Protein AF-A0A3S2BRS6-F1 (afdb_monomer)

Structure (mmCIF, N/CA/C/O backbone):
data_AF-A0A3S2BRS6-F1
#
_entry.id   AF-A0A3S2BRS6-F1
#
loop_
_atom_site.group_PDB
_atom_site.id
_atom_site.type_symbol
_atom_site.label_atom_id
_atom_site.label_alt_id
_atom_site.label_comp_id
_atom_site.label_asym_id
_atom_site.label_entity_id
_atom_site.label_seq_id
_atom_site.pdbx_PDB_ins_code
_atom_site.Cartn_x
_atom_site.Cartn_y
_atom_site.Cartn_z
_atom_site.occupancy
_atom_site.B_iso_or_equiv
_atom_site.auth_seq_id
_atom_site.auth_comp_id
_atom_site.auth_asym_id
_atom_site.auth_atom_id
_atom_site.pdbx_PDB_model_num
ATOM 1 N N . ASN A 1 1 ? -0.935 -0.092 -12.005 1.00 89.69 1 ASN A N 1
ATOM 2 C CA . ASN A 1 1 ? -0.008 -0.878 -12.855 1.00 89.69 1 ASN A CA 1
ATOM 3 C C . ASN A 1 1 ? 0.141 -2.256 -12.238 1.00 89.69 1 ASN A C 1
ATOM 5 O O . ASN A 1 1 ? 0.242 -2.330 -11.024 1.00 89.69 1 ASN A O 1
ATOM 9 N N . TYR A 1 2 ? 0.161 -3.313 -13.047 1.00 89.25 2 TYR A N 1
ATOM 10 C CA . TYR A 1 2 ? 0.306 -4.702 -12.596 1.00 89.25 2 TYR A CA 1
ATOM 11 C C . TYR A 1 2 ? 1.413 -5.401 -13.397 1.00 89.25 2 TYR A C 1
ATOM 13 O O . TYR A 1 2 ? 1.714 -4.952 -14.506 1.00 89.25 2 TYR A O 1
ATOM 21 N N . PRO A 1 3 ? 2.032 -6.471 -12.870 1.00 92.44 3 PRO A N 1
ATOM 22 C CA . PRO A 1 3 ? 1.829 -7.065 -11.539 1.00 92.44 3 PRO A CA 1
ATOM 23 C C . PRO A 1 3 ? 2.382 -6.209 -10.385 1.00 92.44 3 PRO A C 1
ATOM 25 O O . PRO A 1 3 ? 3.205 -5.319 -10.616 1.00 92.44 3 PRO A O 1
ATOM 28 N N . LEU A 1 4 ? 1.935 -6.486 -9.156 1.00 93.06 4 LEU A N 1
ATOM 29 C CA . LEU A 1 4 ? 2.378 -5.846 -7.908 1.00 93.06 4 LEU A CA 1
ATOM 30 C C . LEU A 1 4 ? 3.317 -6.779 -7.121 1.00 93.06 4 LEU A C 1
ATOM 32 O O . LEU A 1 4 ? 3.339 -7.980 -7.391 1.00 93.06 4 LEU A O 1
ATOM 36 N N . PRO A 1 5 ? 4.103 -6.274 -6.147 1.00 90.56 5 PRO A N 1
ATOM 37 C CA . PRO A 1 5 ? 5.051 -7.101 -5.394 1.00 90.56 5 PRO A CA 1
ATOM 38 C C . PRO A 1 5 ? 4.414 -8.321 -4.714 1.00 90.56 5 PRO A C 1
ATOM 40 O O . PRO A 1 5 ? 5.045 -9.370 -4.663 1.00 90.56 5 PRO A O 1
ATOM 43 N N . TRP A 1 6 ? 3.163 -8.194 -4.263 1.00 89.75 6 TRP A N 1
ATOM 44 C CA . TRP A 1 6 ? 2.395 -9.247 -3.586 1.00 89.75 6 TRP A CA 1
ATOM 45 C C . TRP A 1 6 ? 1.409 -10.003 -4.489 1.00 89.75 6 TRP A C 1
ATOM 47 O O . TRP A 1 6 ? 0.858 -11.007 -4.055 1.00 89.75 6 TRP A O 1
ATOM 57 N N . ALA A 1 7 ? 1.156 -9.541 -5.719 1.00 91.44 7 ALA A N 1
ATOM 58 C CA . ALA A 1 7 ? 0.130 -10.120 -6.589 1.00 91.44 7 ALA A CA 1
ATOM 59 C C . ALA A 1 7 ? 0.571 -10.118 -8.056 1.00 91.44 7 ALA A C 1
ATOM 61 O O . ALA A 1 7 ? 0.738 -9.064 -8.679 1.00 91.44 7 ALA A O 1
ATOM 62 N N . VAL A 1 8 ? 0.739 -11.318 -8.616 1.00 89.81 8 VAL A N 1
ATOM 63 C CA . VAL A 1 8 ? 1.126 -11.517 -10.024 1.00 89.81 8 VAL A CA 1
ATOM 64 C C . VAL A 1 8 ? -0.060 -11.526 -10.978 1.00 89.81 8 VAL A C 1
ATOM 66 O O . VAL A 1 8 ? 0.119 -11.246 -12.160 1.00 89.81 8 VAL A O 1
ATOM 69 N N . ALA A 1 9 ? -1.254 -11.802 -10.457 1.00 90.38 9 ALA A N 1
ATOM 70 C CA . ALA A 1 9 ? -2.506 -11.827 -11.196 1.00 90.38 9 ALA A CA 1
ATOM 71 C C . ALA A 1 9 ? -3.589 -11.046 -10.418 1.00 90.38 9 ALA A C 1
ATOM 73 O O . ALA A 1 9 ? -3.550 -11.054 -9.178 1.00 90.38 9 ALA A O 1
ATOM 74 N N . PRO A 1 10 ? -4.525 -10.350 -11.094 1.00 89.19 10 PRO A N 1
ATOM 75 C CA . PRO A 1 10 ? -5.556 -9.542 -10.434 1.00 89.19 10 PRO A CA 1
ATOM 76 C C . PRO A 1 10 ? -6.386 -10.318 -9.407 1.00 89.19 10 PRO A C 1
ATOM 78 O O . PRO A 1 10 ? -6.701 -9.782 -8.352 1.00 89.19 10 PRO A O 1
ATOM 81 N N . GLU A 1 11 ? -6.661 -11.596 -9.665 1.00 92.38 11 GLU A N 1
ATOM 82 C CA . GLU A 1 11 ? -7.479 -12.476 -8.820 1.00 92.38 11 GLU A CA 1
ATOM 83 C C . GLU A 1 11 ? -6.824 -12.753 -7.456 1.00 92.38 11 GLU A C 1
ATOM 85 O O . GLU A 1 11 ? -7.494 -13.136 -6.503 1.00 92.38 11 GLU A O 1
ATOM 90 N N . THR A 1 12 ? -5.509 -12.534 -7.359 1.00 89.62 12 THR A N 1
ATOM 91 C CA . THR A 1 12 ? -4.714 -12.656 -6.121 1.00 89.62 12 THR A CA 1
ATOM 92 C C . THR A 1 12 ? -4.430 -11.309 -5.453 1.00 89.62 12 THR A C 1
ATOM 94 O O . THR A 1 12 ? -3.645 -11.220 -4.511 1.00 89.62 12 THR A O 1
ATOM 97 N N . SER A 1 13 ? -5.033 -10.229 -5.957 1.00 92.44 13 SER A N 1
ATOM 98 C CA . SER A 1 13 ? -4.901 -8.884 -5.411 1.00 92.44 13 SER A CA 1
ATOM 99 C C . SER A 1 13 ? -6.160 -8.529 -4.624 1.00 92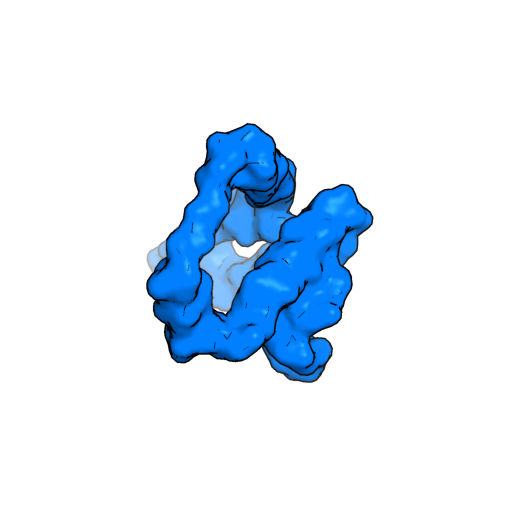.44 13 SER A C 1
ATOM 101 O O . SER A 1 13 ? -7.200 -8.236 -5.200 1.00 92.44 13 SER A O 1
ATOM 103 N N . HIS A 1 14 ? -6.063 -8.527 -3.296 1.00 93.38 14 HIS A N 1
ATOM 104 C CA . HIS A 1 14 ? -7.185 -8.217 -2.399 1.00 93.38 14 HIS A CA 1
ATOM 105 C C . HIS A 1 14 ? -7.187 -6.747 -1.963 1.00 93.38 14 HIS A C 1
ATOM 107 O O . HIS A 1 14 ? -7.407 -6.433 -0.796 1.00 93.38 14 HIS A O 1
ATOM 113 N N . LEU A 1 15 ? -6.864 -5.842 -2.889 1.00 94.06 15 LEU A N 1
ATOM 114 C CA . LEU A 1 15 ? -6.898 -4.412 -2.608 1.00 94.06 15 LEU A CA 1
ATOM 115 C C . LEU A 1 15 ? -8.341 -3.942 -2.447 1.00 94.06 15 LEU A C 1
ATOM 117 O O . LEU A 1 15 ? -9.220 -4.321 -3.216 1.00 94.06 15 LEU A O 1
ATOM 121 N N . VAL A 1 16 ? -8.545 -3.074 -1.467 1.00 95.50 16 VAL A N 1
ATOM 122 C CA . VAL A 1 16 ? -9.816 -2.414 -1.184 1.00 95.50 16 VAL A CA 1
ATOM 123 C C . VAL A 1 16 ? -9.565 -0.920 -0.993 1.00 95.50 16 VAL A C 1
ATOM 125 O O . VAL A 1 16 ? -8.424 -0.500 -0.782 1.00 95.50 16 VAL A O 1
ATOM 128 N N . ASP A 1 17 ? -10.612 -0.106 -1.092 1.00 95.38 17 ASP A N 1
ATOM 129 C CA . ASP A 1 17 ? -10.515 1.315 -0.766 1.00 95.38 17 ASP A CA 1
ATOM 130 C C . ASP A 1 17 ? -10.385 1.552 0.753 1.00 95.38 17 ASP A C 1
ATOM 132 O O . ASP A 1 17 ? -10.537 0.642 1.575 1.00 95.38 17 ASP A O 1
ATOM 136 N N . ARG A 1 18 ? -10.092 2.805 1.123 1.00 95.81 18 ARG A N 1
ATOM 137 C CA . ARG A 1 18 ? -9.874 3.233 2.512 1.00 95.81 18 ARG A CA 1
ATOM 138 C C . ARG A 1 18 ? -11.057 2.915 3.424 1.00 95.81 18 ARG A C 1
ATOM 140 O O . ARG A 1 18 ? -10.839 2.489 4.556 1.00 95.81 18 ARG A O 1
ATOM 147 N N . ASP A 1 19 ? -12.280 3.161 2.971 1.00 96.44 19 ASP A N 1
ATOM 148 C CA . ASP A 1 19 ? -13.462 3.010 3.815 1.00 96.44 19 ASP A CA 1
ATOM 149 C C . ASP A 1 19 ? -13.792 1.534 4.005 1.00 96.44 19 ASP A C 1
ATOM 151 O O . ASP A 1 19 ? -14.010 1.099 5.135 1.00 96.44 19 ASP A O 1
ATOM 155 N N . THR A 1 20 ? -13.692 0.738 2.939 1.00 97.50 20 THR A N 1
ATOM 156 C CA . THR A 1 20 ? -13.801 -0.721 3.018 1.00 97.50 20 THR A CA 1
ATOM 157 C C . THR A 1 20 ? -12.754 -1.305 3.971 1.00 97.50 20 THR A C 1
ATOM 159 O O . THR A 1 20 ? -13.093 -2.127 4.821 1.00 97.50 20 THR A O 1
ATOM 162 N N . LEU A 1 21 ? -11.495 -0.852 3.902 1.00 96.38 21 LEU A N 1
ATOM 163 C CA . LEU A 1 21 ? -10.438 -1.321 4.803 1.00 96.38 21 LEU A CA 1
ATOM 164 C C . LEU A 1 21 ? -10.749 -1.009 6.274 1.00 96.38 21 LEU A C 1
ATOM 166 O O . LEU A 1 21 ? -10.585 -1.873 7.134 1.00 96.38 21 LEU A O 1
ATOM 170 N N . LYS A 1 22 ? -11.231 0.205 6.569 1.00 96.69 22 LYS A N 1
ATOM 171 C CA . LYS A 1 22 ? -11.638 0.596 7.927 1.00 96.69 22 LYS A CA 1
ATOM 172 C C . LYS A 1 22 ? -12.796 -0.263 8.434 1.00 96.69 22 LYS A C 1
ATOM 174 O O . LYS A 1 22 ? -12.748 -0.742 9.564 1.00 96.69 22 LYS A O 1
ATOM 179 N N . THR A 1 23 ? -13.807 -0.494 7.600 1.00 97.00 23 THR A N 1
ATOM 180 C CA . THR A 1 23 ? -14.944 -1.352 7.950 1.00 97.00 23 THR A CA 1
ATOM 181 C C . THR A 1 23 ? -14.489 -2.769 8.292 1.00 97.00 23 THR A C 1
ATOM 183 O O . THR A 1 23 ? -14.908 -3.295 9.314 1.00 97.00 23 THR A O 1
ATOM 186 N N . LEU A 1 24 ? -13.556 -3.354 7.530 1.00 97.25 24 LEU A N 1
ATOM 187 C CA . LEU A 1 24 ? -13.028 -4.694 7.822 1.00 97.25 24 LEU A CA 1
ATOM 188 C C . LEU A 1 24 ? -12.388 -4.799 9.219 1.00 97.25 24 LEU A C 1
ATOM 190 O O . LEU A 1 24 ? -12.567 -5.810 9.897 1.00 97.25 24 LEU A O 1
ATOM 194 N N . PHE A 1 25 ? -11.663 -3.769 9.671 1.00 96.88 25 PHE A N 1
ATOM 195 C CA . PHE A 1 25 ? -11.110 -3.746 11.031 1.00 96.88 25 PHE A CA 1
ATOM 196 C C . PHE A 1 25 ? -12.195 -3.574 12.098 1.00 96.88 25 PHE A C 1
ATOM 198 O O . PHE A 1 25 ? -12.172 -4.282 13.107 1.00 96.88 25 PHE A O 1
ATOM 205 N N . ALA A 1 26 ? -13.154 -2.674 11.871 1.00 95.81 26 ALA A N 1
ATOM 206 C CA . ALA A 1 26 ? -14.260 -2.445 12.798 1.00 95.81 26 ALA A CA 1
ATOM 207 C C . ALA A 1 26 ? -15.136 -3.700 12.968 1.00 95.81 26 ALA A C 1
ATOM 209 O O . ALA A 1 26 ? -15.421 -4.102 14.096 1.00 95.81 26 ALA A O 1
ATOM 210 N N . ASP A 1 27 ? -15.487 -4.369 11.868 1.00 97.38 27 ASP A N 1
ATOM 211 C CA . ASP A 1 27 ? -16.280 -5.606 11.861 1.00 97.38 27 ASP A CA 1
ATOM 212 C C . ASP A 1 27 ? -15.548 -6.765 12.552 1.00 97.38 27 ASP A C 1
ATOM 214 O O . ASP A 1 27 ? -16.170 -7.631 13.168 1.00 97.38 27 ASP A O 1
ATOM 218 N N . ALA A 1 28 ? -14.213 -6.765 12.509 1.00 97.00 28 ALA A N 1
ATOM 219 C CA . ALA A 1 28 ? -13.378 -7.707 13.248 1.00 97.00 28 ALA A CA 1
ATOM 220 C C . ALA A 1 28 ? -13.265 -7.385 14.757 1.00 97.00 28 ALA A C 1
ATOM 222 O O . ALA A 1 28 ? -12.584 -8.107 15.491 1.00 97.00 28 ALA A O 1
ATOM 223 N N . GLY A 1 29 ? -13.932 -6.329 15.234 1.00 97.69 29 GLY A N 1
ATOM 224 C CA . GLY A 1 29 ? -13.966 -5.927 16.640 1.00 97.69 29 GLY A CA 1
ATOM 225 C C . GLY A 1 29 ? -12.764 -5.096 17.086 1.00 97.69 29 GLY A C 1
ATOM 226 O O . GLY A 1 29 ? -12.506 -5.005 18.285 1.00 97.69 29 GLY A O 1
ATOM 227 N N . PHE A 1 30 ? -12.012 -4.509 16.153 1.00 98.25 30 PHE A N 1
ATOM 228 C CA . PHE A 1 30 ? -10.941 -3.573 16.482 1.00 98.25 30 PHE A CA 1
ATOM 229 C C . PHE A 1 30 ? -11.458 -2.136 16.567 1.00 98.25 30 PHE A C 1
ATOM 231 O O . PHE A 1 30 ? -12.323 -1.716 15.798 1.00 98.25 30 PHE A O 1
ATOM 238 N N . HIS A 1 31 ? -10.876 -1.359 17.477 1.00 97.62 31 HIS A N 1
ATOM 239 C CA . H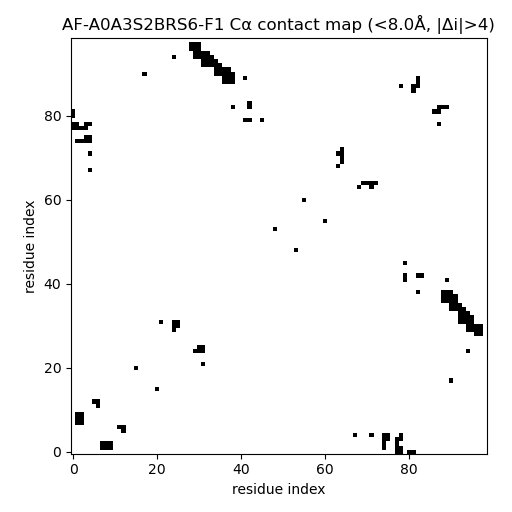IS A 1 31 ? -10.995 0.090 17.474 1.00 97.62 31 HIS A CA 1
ATOM 240 C C . HIS A 1 31 ? -9.869 0.678 16.619 1.00 97.62 31 HIS A C 1
ATOM 242 O O . HIS A 1 31 ? -8.711 0.293 16.768 1.00 97.62 31 HIS A O 1
ATOM 248 N N . ILE A 1 32 ? -10.214 1.578 15.698 1.00 97.69 32 ILE A N 1
ATOM 249 C CA . ILE A 1 32 ? -9.232 2.263 14.855 1.00 97.69 32 ILE A CA 1
ATOM 250 C C . ILE A 1 32 ? -8.771 3.513 15.590 1.00 97.69 32 ILE A C 1
ATOM 252 O O . ILE A 1 32 ? -9.546 4.459 15.726 1.00 97.69 32 ILE A O 1
ATOM 256 N N . ASP A 1 33 ? -7.514 3.510 16.020 1.00 97.88 33 ASP A N 1
ATOM 257 C CA . ASP A 1 33 ? -6.902 4.634 16.724 1.00 97.88 33 ASP A CA 1
ATOM 258 C C . ASP A 1 33 ? -6.423 5.693 15.721 1.00 97.88 33 ASP A C 1
ATOM 260 O O . ASP A 1 33 ? -6.628 6.891 15.912 1.00 97.88 33 ASP A O 1
ATOM 264 N N . GLU A 1 34 ? -5.812 5.248 14.617 1.00 97.81 34 GLU A N 1
ATOM 265 C CA . GLU A 1 34 ? -5.227 6.134 13.613 1.00 97.81 34 GLU A CA 1
ATOM 266 C C . GLU A 1 34 ? -5.210 5.493 12.218 1.00 97.81 34 GLU A C 1
ATOM 268 O O . GLU A 1 34 ? -5.050 4.280 12.059 1.00 97.81 34 GLU A O 1
ATOM 273 N N . VAL A 1 35 ? -5.351 6.331 11.188 1.00 97.56 35 VAL A N 1
ATOM 274 C CA . VAL A 1 35 ? -5.122 5.960 9.787 1.00 97.56 35 VAL A CA 1
ATOM 275 C C . VAL A 1 35 ? -4.135 6.952 9.194 1.00 97.56 35 VAL A C 1
ATOM 277 O O . VAL A 1 35 ? -4.450 8.134 9.062 1.00 97.56 35 VAL A O 1
ATOM 280 N N . ILE A 1 36 ? -2.965 6.458 8.808 1.00 98.00 36 ILE A N 1
ATOM 281 C CA . ILE A 1 36 ? -1.876 7.256 8.249 1.00 98.00 36 ILE A CA 1
ATOM 282 C C . ILE A 1 36 ? -1.787 6.954 6.755 1.00 98.00 36 ILE A C 1
ATOM 284 O O . ILE A 1 36 ? -1.685 5.794 6.355 1.00 98.00 36 ILE A O 1
ATOM 288 N N . ASP A 1 37 ? -1.847 7.997 5.928 1.00 97.56 37 ASP A N 1
ATOM 289 C CA . ASP A 1 37 ? -1.573 7.891 4.496 1.00 97.56 37 ASP A CA 1
ATOM 290 C C . ASP A 1 37 ? -0.079 8.098 4.257 1.00 97.56 37 ASP A C 1
ATOM 292 O O . ASP A 1 37 ? 0.406 9.221 4.313 1.00 97.56 37 ASP A O 1
ATOM 296 N N . GLU A 1 38 ? 0.632 7.002 4.012 1.00 97.62 38 GLU A N 1
ATOM 297 C CA . GLU A 1 38 ? 2.088 6.970 3.808 1.00 97.62 38 GLU A CA 1
ATOM 298 C C . GLU A 1 38 ? 2.461 6.949 2.308 1.00 97.62 38 GLU A C 1
ATOM 300 O O . GLU A 1 38 ? 3.595 6.657 1.909 1.00 97.62 38 GLU A O 1
ATOM 305 N N . THR A 1 39 ? 1.487 7.214 1.427 1.00 97.88 39 THR A N 1
ATOM 306 C CA . THR A 1 39 ? 1.670 7.162 -0.031 1.00 97.88 39 THR A CA 1
ATOM 307 C C . THR A 1 39 ? 2.786 8.099 -0.493 1.00 97.88 39 THR A C 1
ATOM 309 O O . THR A 1 39 ? 3.603 7.718 -1.338 1.00 97.88 39 THR A O 1
ATOM 312 N N . GLY A 1 40 ? 2.835 9.315 0.060 1.00 97.31 40 GLY A N 1
ATOM 313 C CA . GLY A 1 40 ? 3.822 10.331 -0.304 1.00 97.31 40 GLY A CA 1
ATOM 314 C C . GLY A 1 40 ? 5.241 9.908 0.062 1.00 97.31 40 GLY A C 1
ATOM 315 O O . GLY A 1 40 ? 6.142 9.967 -0.772 1.00 97.31 40 GLY A O 1
ATOM 316 N N . GLU A 1 41 ? 5.416 9.386 1.268 1.00 97.38 41 GLU A N 1
ATOM 317 C CA . GLU A 1 41 ? 6.671 8.920 1.846 1.00 97.38 41 GLU A CA 1
ATOM 318 C C . GLU A 1 41 ? 7.254 7.763 1.028 1.00 97.38 41 GLU A C 1
ATOM 320 O O . GLU A 1 41 ? 8.454 7.724 0.740 1.00 97.38 41 GLU A O 1
ATOM 325 N N . HIS A 1 42 ? 6.405 6.837 0.573 1.00 95.62 42 HIS A N 1
ATOM 326 C CA . HIS A 1 42 ? 6.826 5.756 -0.318 1.00 95.62 42 HIS A CA 1
ATOM 327 C C . HIS A 1 42 ? 7.321 6.265 -1.677 1.00 95.62 42 HIS A C 1
ATOM 329 O O . HIS A 1 42 ? 8.321 5.751 -2.200 1.00 95.62 42 HIS A O 1
ATOM 335 N N . VAL A 1 43 ? 6.631 7.250 -2.261 1.00 97.38 43 VAL A N 1
ATOM 336 C CA . VAL A 1 43 ? 7.036 7.870 -3.531 1.00 97.38 43 VAL A CA 1
ATOM 337 C C . VAL A 1 43 ? 8.341 8.643 -3.349 1.00 97.38 43 VAL A C 1
ATOM 339 O O . VAL A 1 43 ? 9.273 8.452 -4.134 1.00 97.38 43 VAL A O 1
ATOM 342 N N . GLU A 1 44 ? 8.456 9.440 -2.289 1.00 97.06 44 GLU A N 1
ATOM 343 C CA . GLU A 1 44 ? 9.653 10.220 -1.986 1.00 97.06 44 GLU A CA 1
ATOM 344 C C . GLU A 1 44 ? 10.869 9.313 -1.771 1.00 97.06 44 GLU A C 1
ATOM 346 O O . GLU A 1 44 ? 11.905 9.498 -2.413 1.00 97.06 44 GLU A O 1
ATOM 351 N N . LEU A 1 45 ? 10.739 8.264 -0.955 1.00 94.69 45 LEU A N 1
ATOM 352 C CA . LEU A 1 45 ? 11.817 7.305 -0.720 1.00 94.69 45 LEU A CA 1
ATOM 353 C C . LEU A 1 45 ? 12.266 6.620 -2.019 1.00 94.69 45 LEU A C 1
ATOM 355 O O . LEU A 1 45 ? 13.452 6.327 -2.207 1.00 94.69 45 LEU A O 1
ATOM 359 N N . ALA A 1 46 ? 11.334 6.335 -2.931 1.00 92.88 46 ALA A N 1
ATOM 360 C CA . ALA A 1 46 ? 11.674 5.779 -4.234 1.00 92.88 46 ALA A CA 1
ATOM 361 C C . ALA A 1 46 ? 12.447 6.783 -5.103 1.00 92.88 46 ALA A C 1
ATOM 363 O O . ALA A 1 46 ? 13.424 6.389 -5.745 1.00 92.88 46 ALA A O 1
ATOM 364 N N . MET A 1 47 ? 12.066 8.063 -5.080 1.00 92.94 47 MET A N 1
ATOM 365 C CA . MET A 1 47 ? 12.778 9.138 -5.778 1.00 92.94 47 MET A CA 1
ATOM 366 C C . MET A 1 47 ? 14.186 9.349 -5.215 1.00 92.94 47 MET A C 1
ATOM 368 O O . MET A 1 47 ? 15.144 9.363 -5.985 1.00 92.94 47 MET A O 1
ATOM 372 N N . GLN A 1 48 ? 14.334 9.425 -3.889 1.00 94.00 48 GLN A N 1
ATOM 373 C CA . GLN A 1 48 ? 15.632 9.552 -3.216 1.00 94.00 48 GLN A CA 1
ATOM 374 C C . GLN A 1 48 ? 16.563 8.377 -3.553 1.00 94.00 48 GLN A C 1
ATOM 376 O O . GLN A 1 48 ? 17.746 8.556 -3.836 1.00 94.00 48 GLN A O 1
ATOM 381 N N . ARG A 1 49 ? 16.033 7.147 -3.584 1.00 88.75 49 ARG A N 1
ATOM 382 C CA . ARG A 1 49 ? 16.813 5.970 -3.996 1.00 88.75 49 ARG A CA 1
ATOM 383 C C . ARG A 1 49 ? 17.241 6.053 -5.458 1.00 88.75 49 ARG A C 1
ATOM 385 O O . ARG A 1 49 ? 18.389 5.736 -5.755 1.00 88.75 49 ARG A O 1
ATOM 392 N N . ALA A 1 50 ? 16.358 6.494 -6.351 1.00 87.38 50 ALA A N 1
ATOM 393 C CA . ALA A 1 50 ? 16.681 6.657 -7.766 1.00 87.38 50 ALA A CA 1
ATOM 394 C C . ALA A 1 50 ? 17.749 7.739 -8.009 1.00 87.38 50 ALA A C 1
ATOM 396 O O . ALA A 1 50 ? 18.593 7.564 -8.886 1.00 87.38 50 ALA A O 1
ATOM 397 N N . SER A 1 51 ? 17.752 8.818 -7.220 1.00 89.81 51 SER A N 1
ATOM 398 C CA . SER A 1 51 ? 18.736 9.905 -7.320 1.00 89.81 51 SER A CA 1
ATOM 399 C C . SER A 1 51 ? 20.043 9.645 -6.562 1.00 89.81 51 SER A C 1
ATOM 401 O O . SER A 1 51 ? 21.037 10.313 -6.833 1.00 89.81 51 SER A O 1
ATOM 403 N N . SER A 1 52 ? 20.085 8.657 -5.660 1.00 90.06 52 SER A N 1
ATOM 404 C CA . SER A 1 52 ? 21.269 8.351 -4.838 1.00 90.06 52 SER A CA 1
ATOM 405 C C . SER A 1 52 ? 22.498 7.859 -5.616 1.00 90.06 52 SER A C 1
ATOM 407 O O . SER A 1 52 ? 23.590 7.797 -5.057 1.00 90.06 52 SER A O 1
ATOM 409 N N . GLY A 1 53 ? 22.333 7.436 -6.874 1.00 83.06 53 GLY A N 1
ATOM 410 C CA . GLY A 1 53 ? 23.401 6.808 -7.662 1.00 83.06 53 GLY A CA 1
ATOM 411 C C . GLY A 1 53 ? 23.814 5.412 -7.172 1.00 83.06 53 GLY A C 1
ATOM 412 O O . GLY A 1 53 ? 24.691 4.790 -7.770 1.00 83.06 53 GLY A O 1
ATOM 413 N N . ILE A 1 54 ? 23.179 4.886 -6.116 1.00 83.19 54 ILE A N 1
ATOM 414 C CA . ILE A 1 54 ? 23.446 3.547 -5.586 1.00 83.19 54 ILE A CA 1
ATOM 415 C C . ILE A 1 54 ? 22.798 2.515 -6.508 1.00 83.19 54 ILE A C 1
ATOM 417 O O . ILE A 1 54 ? 21.576 2.359 -6.552 1.00 83.19 54 ILE A O 1
ATOM 421 N N . ILE A 1 55 ? 23.633 1.770 -7.229 1.00 80.38 55 ILE A N 1
ATOM 422 C CA . ILE A 1 55 ? 23.196 0.673 -8.092 1.00 80.38 55 ILE A CA 1
ATOM 423 C C . ILE A 1 55 ? 23.390 -0.646 -7.331 1.00 80.38 55 ILE A C 1
ATOM 425 O O . ILE A 1 55 ? 24.517 -0.943 -6.929 1.00 80.38 55 ILE A O 1
ATOM 429 N N . PRO A 1 56 ? 22.336 -1.466 -7.145 1.00 79.12 56 PRO A N 1
ATOM 430 C CA . PRO A 1 56 ? 22.483 -2.774 -6.521 1.00 79.12 56 PRO A CA 1
ATOM 431 C C . PRO A 1 56 ? 23.470 -3.651 -7.295 1.00 79.12 56 PRO A C 1
ATOM 433 O O . PRO A 1 56 ? 23.391 -3.771 -8.527 1.00 79.12 56 PRO A O 1
ATOM 436 N N . SER A 1 57 ? 24.371 -4.313 -6.570 1.00 86.44 57 SER A N 1
ATOM 437 C CA . SER A 1 57 ? 25.310 -5.257 -7.169 1.00 86.44 57 SER A CA 1
ATOM 438 C C . SER A 1 57 ? 24.557 -6.398 -7.877 1.00 86.44 57 SER A C 1
ATOM 440 O O . SER A 1 57 ? 23.394 -6.676 -7.559 1.00 86.44 57 SER A O 1
ATOM 442 N N . PRO A 1 58 ? 25.183 -7.090 -8.845 1.00 83.94 58 PRO A N 1
ATOM 443 C CA . PRO A 1 58 ? 24.572 -8.256 -9.483 1.00 83.94 58 PRO A CA 1
ATOM 444 C C . PRO A 1 58 ? 24.095 -9.312 -8.472 1.00 83.94 58 PRO A C 1
ATOM 446 O O . PRO A 1 58 ? 22.990 -9.827 -8.604 1.00 83.94 58 PRO A O 1
ATOM 449 N N . VAL A 1 5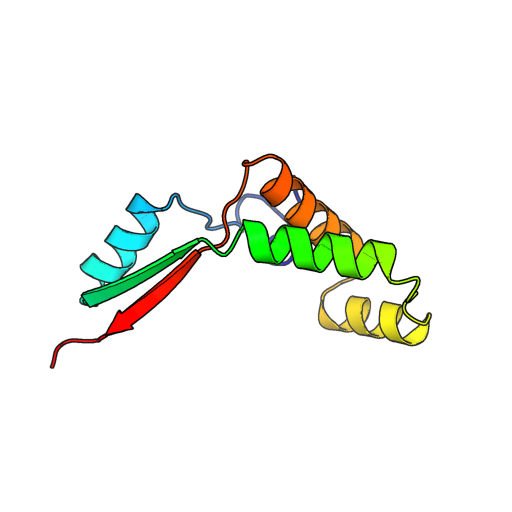9 ? 24.871 -9.547 -7.407 1.00 86.69 59 VAL A N 1
ATOM 450 C CA . VAL A 1 59 ? 24.516 -10.479 -6.323 1.00 86.69 59 VAL A CA 1
ATOM 451 C C . VAL A 1 59 ? 23.272 -10.008 -5.568 1.00 86.69 59 VAL A C 1
ATOM 453 O O . VAL A 1 59 ? 22.361 -10.792 -5.330 1.00 86.69 59 VAL A O 1
ATOM 456 N N . GLN A 1 60 ? 23.183 -8.717 -5.234 1.00 81.25 60 GLN A N 1
ATOM 457 C CA . GLN A 1 60 ? 22.007 -8.167 -4.550 1.00 81.25 60 GLN A CA 1
ATOM 458 C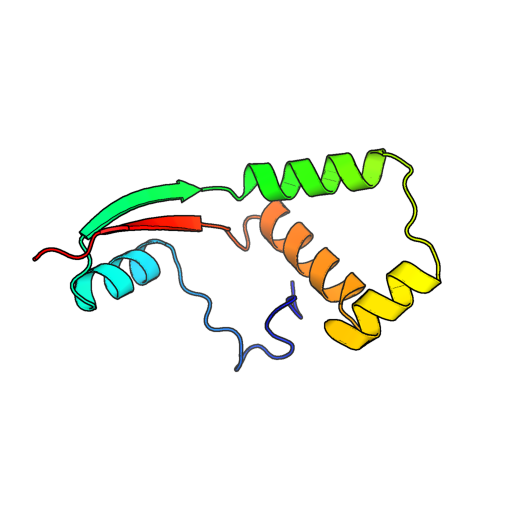 C . GLN A 1 60 ? 20.738 -8.273 -5.404 1.00 81.25 60 GLN A C 1
ATOM 460 O O . GLN A 1 60 ? 19.657 -8.522 -4.874 1.00 81.25 60 GLN A O 1
ATOM 465 N N . ARG A 1 61 ? 20.853 -8.104 -6.728 1.00 76.69 61 ARG A N 1
ATOM 466 C CA . ARG A 1 61 ? 19.728 -8.315 -7.653 1.00 76.69 61 ARG A CA 1
ATOM 467 C C . ARG A 1 61 ? 19.285 -9.775 -7.669 1.00 76.69 61 ARG A C 1
ATOM 469 O O . ARG A 1 61 ? 18.103 -10.035 -7.474 1.00 76.69 6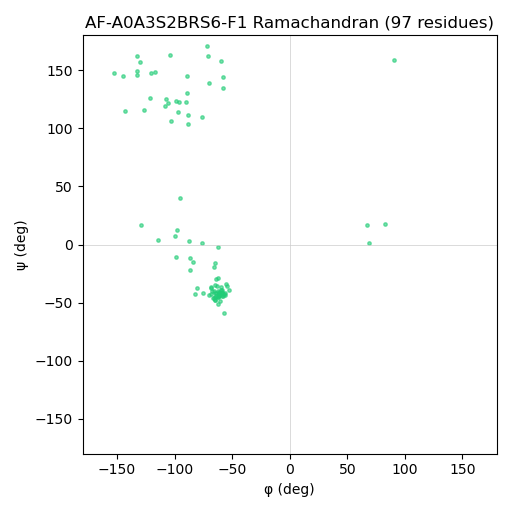1 ARG A O 1
ATOM 476 N N . GLN A 1 62 ? 20.236 -10.698 -7.784 1.00 81.06 62 GLN A N 1
ATOM 477 C CA . GLN A 1 62 ? 19.958 -12.131 -7.800 1.00 81.06 62 GLN A CA 1
ATOM 478 C C . GLN A 1 62 ? 19.303 -12.620 -6.500 1.00 81.06 62 GLN A C 1
ATOM 480 O O . GLN A 1 62 ? 18.345 -13.383 -6.548 1.00 81.06 62 GLN A O 1
ATOM 485 N N . VAL A 1 63 ? 19.759 -12.153 -5.332 1.00 83.25 63 VAL A N 1
ATOM 486 C CA . VAL A 1 63 ? 19.143 -12.513 -4.040 1.00 83.25 63 VAL A CA 1
ATOM 487 C C . VAL A 1 63 ? 17.686 -12.054 -3.975 1.00 83.25 63 VAL A C 1
ATOM 489 O O . VAL A 1 63 ? 16.821 -12.821 -3.558 1.00 83.25 63 VAL A O 1
ATOM 492 N N . ASN A 1 64 ? 17.390 -10.835 -4.433 1.00 78.00 64 ASN A N 1
ATOM 493 C CA . ASN A 1 64 ? 16.011 -10.349 -4.478 1.00 78.00 64 ASN A CA 1
ATOM 494 C C . ASN A 1 64 ? 15.139 -11.197 -5.412 1.00 78.00 64 ASN A C 1
ATOM 496 O O . ASN A 1 64 ? 13.997 -11.481 -5.073 1.00 78.00 64 ASN A O 1
ATOM 500 N N . GLU A 1 65 ? 15.661 -11.618 -6.562 1.00 80.44 65 GLU A N 1
ATOM 501 C CA . GLU A 1 65 ? 14.932 -12.475 -7.504 1.00 80.44 65 GLU A CA 1
ATOM 502 C C . GLU A 1 65 ? 14.698 -13.889 -6.954 1.00 80.44 65 GLU A C 1
ATOM 504 O O . GLU A 1 65 ? 13.627 -14.453 -7.165 1.00 80.44 65 GLU A O 1
ATOM 509 N N . ILE A 1 66 ? 15.652 -14.449 -6.204 1.00 83.06 66 ILE A N 1
ATOM 510 C CA . ILE A 1 66 ? 15.496 -15.755 -5.543 1.00 83.06 66 ILE A CA 1
ATOM 511 C C . ILE A 1 66 ? 14.415 -15.691 -4.458 1.00 83.06 66 ILE A C 1
ATOM 513 O O . ILE A 1 66 ? 13.571 -16.579 -4.381 1.00 83.06 66 ILE A O 1
ATOM 517 N N . VAL A 1 67 ? 14.435 -14.653 -3.618 1.00 80.88 67 VAL A N 1
ATOM 518 C CA . VAL A 1 67 ? 13.533 -14.551 -2.457 1.00 80.88 67 VAL A CA 1
ATOM 519 C C . VAL A 1 67 ? 12.141 -14.051 -2.853 1.00 80.88 67 VAL A C 1
ATOM 521 O O . VAL A 1 67 ? 11.145 -14.503 -2.297 1.00 80.88 67 VAL A O 1
ATOM 524 N N . LEU A 1 68 ? 12.056 -13.116 -3.803 1.00 81.50 68 LEU A N 1
ATOM 525 C CA . LEU A 1 68 ? 10.822 -12.387 -4.137 1.00 81.50 68 LEU A CA 1
ATOM 526 C C . LEU A 1 68 ? 10.306 -12.689 -5.556 1.00 81.50 68 LEU A C 1
ATOM 528 O O . LEU A 1 68 ? 9.296 -12.128 -5.992 1.00 81.50 68 LEU A O 1
ATOM 532 N N . GLY A 1 69 ? 10.970 -13.601 -6.269 1.00 83.62 69 GLY A N 1
ATOM 533 C CA . GLY A 1 69 ? 10.618 -14.055 -7.610 1.00 83.62 69 GLY A CA 1
ATOM 534 C C . GLY A 1 69 ? 11.277 -13.249 -8.733 1.00 83.62 69 GLY A C 1
ATOM 535 O O . GLY A 1 69 ? 11.642 -12.081 -8.576 1.00 83.62 69 GLY A O 1
ATOM 536 N N . THR A 1 70 ? 11.354 -13.871 -9.912 1.00 77.50 70 THR A N 1
ATOM 537 C CA . THR A 1 70 ? 12.103 -13.421 -11.103 1.00 77.50 70 THR A CA 1
ATOM 538 C C . THR A 1 70 ? 11.668 -12.084 -11.714 1.00 77.50 70 THR A C 1
ATOM 540 O O . THR A 1 70 ? 12.317 -11.594 -12.621 1.00 77.50 70 THR A O 1
ATOM 543 N N . GLU A 1 71 ? 10.635 -11.427 -11.185 1.00 84.56 71 GLU A N 1
ATOM 544 C CA . GLU A 1 71 ? 10.122 -10.143 -11.692 1.00 84.56 71 GLU A CA 1
ATOM 545 C C . GLU A 1 71 ? 9.971 -9.087 -10.591 1.00 84.56 71 GLU A C 1
ATOM 547 O O . GLU A 1 71 ? 9.259 -8.088 -10.747 1.00 84.56 71 GLU A O 1
ATOM 552 N N . PHE A 1 72 ? 10.618 -9.294 -9.440 1.00 86.31 72 PHE A N 1
ATOM 553 C CA . PHE A 1 72 ? 10.459 -8.414 -8.285 1.00 86.31 72 PHE A CA 1
ATOM 554 C C . PHE A 1 72 ? 10.782 -6.947 -8.607 1.00 86.31 72 PHE A C 1
ATOM 556 O O . PHE A 1 72 ? 10.042 -6.042 -8.214 1.00 86.31 72 PHE A O 1
ATOM 563 N N . VAL A 1 73 ? 11.847 -6.694 -9.376 1.00 86.25 73 VAL A N 1
ATOM 564 C CA . VAL A 1 73 ? 12.246 -5.331 -9.759 1.00 86.25 73 VAL A CA 1
ATOM 565 C C . VAL A 1 73 ? 11.148 -4.641 -10.572 1.00 86.25 73 VAL A C 1
ATOM 567 O O . VAL A 1 73 ? 10.814 -3.486 -10.296 1.00 86.25 73 VAL A O 1
ATOM 570 N N . GLN A 1 74 ? 10.551 -5.336 -11.543 1.00 90.62 74 GLN A N 1
ATOM 571 C CA . GLN A 1 74 ? 9.477 -4.777 -12.362 1.00 90.62 74 GLN A CA 1
ATOM 572 C C . GLN A 1 74 ? 8.202 -4.551 -11.540 1.00 90.62 74 GLN A C 1
ATOM 574 O O . GLN A 1 74 ? 7.596 -3.481 -11.619 1.00 90.62 74 GLN A O 1
ATOM 579 N N . ARG A 1 75 ? 7.831 -5.506 -10.681 1.00 92.81 75 ARG A N 1
ATOM 580 C CA . ARG A 1 75 ? 6.685 -5.378 -9.765 1.00 92.81 75 ARG A CA 1
ATOM 581 C C . ARG A 1 75 ? 6.833 -4.187 -8.825 1.00 92.81 75 ARG A C 1
ATOM 583 O O . ARG A 1 75 ? 5.885 -3.434 -8.614 1.00 92.81 75 ARG A O 1
ATOM 590 N N . ARG A 1 76 ? 8.039 -3.960 -8.305 1.00 91.50 76 ARG A N 1
ATOM 591 C CA . ARG A 1 76 ? 8.337 -2.799 -7.463 1.00 91.50 76 ARG A CA 1
ATOM 592 C C . ARG A 1 76 ? 8.221 -1.481 -8.233 1.00 91.50 76 ARG A C 1
ATOM 594 O O . ARG A 1 76 ? 7.679 -0.522 -7.691 1.00 91.50 76 ARG A O 1
ATOM 601 N N . LYS A 1 77 ? 8.665 -1.422 -9.494 1.00 93.06 77 LYS A N 1
ATOM 602 C CA . LYS A 1 77 ? 8.446 -0.243 -10.357 1.00 93.06 77 LYS A CA 1
ATOM 603 C C . LYS A 1 77 ? 6.956 0.015 -10.586 1.00 93.06 77 LYS A C 1
ATOM 605 O O . LYS A 1 77 ? 6.513 1.156 -10.488 1.00 93.06 77 LYS A O 1
ATOM 610 N N . ASN A 1 78 ? 6.179 -1.038 -10.840 1.00 96.00 78 ASN A N 1
ATOM 611 C CA . ASN A 1 78 ? 4.732 -0.941 -11.020 1.00 96.00 78 ASN A CA 1
ATOM 612 C C . ASN A 1 78 ? 4.027 -0.412 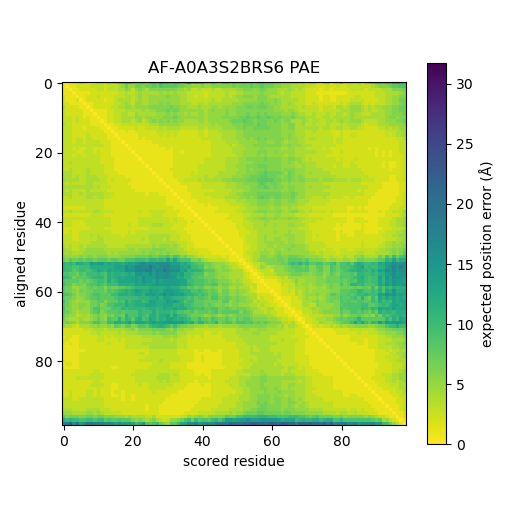-9.764 1.00 96.00 78 ASN A C 1
ATOM 614 O O . ASN A 1 78 ? 3.132 0.425 -9.887 1.00 96.00 78 ASN A O 1
ATOM 618 N N . TYR A 1 79 ? 4.439 -0.868 -8.579 1.00 95.81 79 TYR A N 1
ATOM 619 C CA . TYR A 1 79 ? 3.940 -0.374 -7.295 1.00 95.81 79 TYR A CA 1
ATOM 620 C C . TYR A 1 79 ? 4.148 1.137 -7.158 1.00 95.81 79 TYR A C 1
ATOM 622 O O . TYR A 1 79 ? 3.166 1.872 -7.086 1.00 95.81 79 TYR A O 1
ATOM 630 N N . ILE A 1 80 ? 5.399 1.605 -7.249 1.00 97.06 80 ILE A N 1
ATOM 631 C CA . ILE A 1 80 ? 5.723 3.035 -7.112 1.00 97.06 80 ILE A CA 1
ATOM 632 C C . ILE A 1 80 ? 4.983 3.874 -8.153 1.00 97.06 80 ILE A C 1
ATOM 634 O O . ILE A 1 80 ? 4.377 4.879 -7.805 1.00 97.06 80 ILE A O 1
ATOM 638 N N . ARG A 1 81 ? 4.943 3.430 -9.415 1.00 97.31 81 ARG A N 1
ATOM 639 C CA . ARG A 1 81 ? 4.201 4.135 -10.467 1.00 97.31 81 ARG A CA 1
ATOM 640 C C . ARG A 1 81 ? 2.710 4.257 -10.139 1.00 97.31 81 ARG A C 1
ATOM 642 O O . ARG A 1 81 ? 2.110 5.285 -10.413 1.00 97.31 81 ARG A O 1
ATOM 649 N N . SER A 1 82 ? 2.109 3.213 -9.568 1.00 97.25 82 SER A N 1
ATOM 650 C CA . SER A 1 82 ? 0.686 3.231 -9.206 1.00 97.25 82 SER A CA 1
ATOM 651 C C . SER A 1 82 ? 0.394 4.195 -8.059 1.00 97.25 82 SER A C 1
ATOM 653 O O . SER A 1 82 ? -0.626 4.874 -8.123 1.00 97.25 82 SER A O 1
ATOM 655 N N . LEU A 1 83 ? 1.295 4.290 -7.072 1.00 97.62 83 LEU A N 1
ATOM 656 C CA . LEU A 1 83 ? 1.221 5.299 -6.011 1.00 97.62 83 LEU A CA 1
ATOM 657 C C . LEU A 1 83 ? 1.331 6.717 -6.590 1.00 97.62 83 LEU A C 1
ATOM 659 O O . LEU A 1 83 ? 0.463 7.549 -6.358 1.00 97.62 83 LEU A O 1
ATOM 663 N N . SER A 1 84 ? 2.355 6.979 -7.412 1.00 97.12 84 SER A N 1
ATOM 664 C CA . SER A 1 84 ? 2.590 8.307 -7.999 1.00 97.12 84 SER A CA 1
ATOM 665 C C . SER A 1 84 ? 1.458 8.785 -8.915 1.00 97.12 84 SER A C 1
ATOM 667 O O . SER A 1 84 ? 1.241 9.983 -9.047 1.00 97.12 84 SER A O 1
ATOM 669 N N . GLU A 1 85 ? 0.739 7.865 -9.560 1.00 97.31 85 GLU A N 1
ATOM 670 C CA . GLU A 1 85 ? -0.411 8.174 -10.421 1.00 97.31 85 GLU A CA 1
ATOM 671 C C . GLU A 1 85 ? -1.743 8.245 -9.648 1.00 97.31 85 GLU A C 1
ATOM 673 O O . GLU A 1 85 ? -2.793 8.380 -10.274 1.00 97.31 85 GLU A O 1
ATOM 678 N N . GLY A 1 86 ? -1.737 8.091 -8.318 1.00 95.88 86 GLY A N 1
ATOM 679 C CA . GLY A 1 86 ? -2.951 8.095 -7.493 1.00 95.88 86 GLY A CA 1
ATOM 680 C C . GLY A 1 86 ? -3.877 6.895 -7.728 1.00 95.88 86 GLY A C 1
ATOM 681 O O . GLY A 1 86 ? -5.046 6.927 -7.356 1.00 95.88 86 GLY A O 1
ATOM 682 N N . ARG A 1 87 ? -3.375 5.827 -8.364 1.00 95.56 87 ARG A N 1
ATOM 683 C CA . ARG A 1 87 ? -4.128 4.584 -8.621 1.00 95.56 87 ARG A CA 1
ATOM 684 C C . ARG A 1 87 ? -4.059 3.594 -7.460 1.00 95.56 87 ARG A C 1
ATOM 686 O O . ARG A 1 87 ? -4.747 2.579 -7.485 1.00 95.56 87 ARG A O 1
ATOM 693 N N . LEU A 1 88 ? -3.174 3.849 -6.505 1.00 96.69 88 LEU A N 1
ATOM 694 C CA . LEU A 1 88 ? -2.948 3.055 -5.309 1.00 96.69 8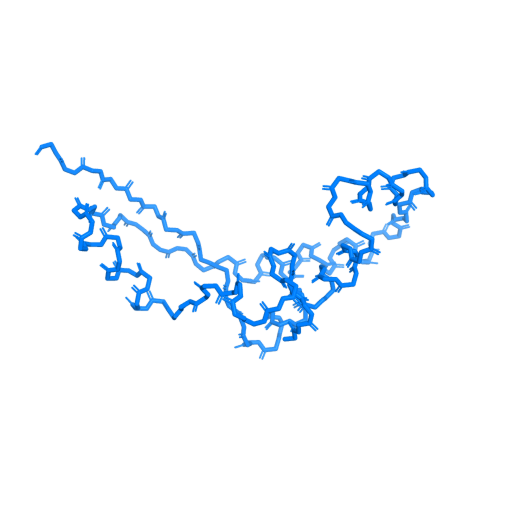8 LEU A CA 1
ATOM 695 C C . LEU A 1 88 ? -2.601 4.011 -4.166 1.00 96.69 88 LEU A C 1
ATOM 697 O O . LEU A 1 88 ? -1.910 4.999 -4.401 1.00 96.69 88 LEU A O 1
ATOM 701 N N . ALA A 1 89 ? -3.037 3.684 -2.955 1.00 97.06 89 ALA A N 1
ATOM 702 C CA . ALA A 1 89 ? -2.587 4.328 -1.727 1.00 97.06 89 ALA A CA 1
ATOM 703 C C . ALA A 1 89 ? -1.962 3.273 -0.804 1.00 97.06 89 ALA A C 1
ATOM 705 O O . ALA A 1 89 ? -2.388 2.115 -0.825 1.00 97.06 89 ALA A O 1
ATOM 706 N N . SER A 1 90 ? -0.965 3.670 -0.014 1.00 96.81 90 SER A N 1
ATOM 707 C CA . SER A 1 90 ? -0.443 2.865 1.096 1.00 96.81 90 SER A CA 1
ATOM 708 C C . SER A 1 90 ? -0.941 3.481 2.391 1.00 96.81 90 SER A C 1
ATOM 710 O O . SER A 1 90 ? -0.735 4.671 2.625 1.00 96.81 90 SER A O 1
ATOM 712 N N . LEU A 1 91 ? -1.656 2.690 3.188 1.00 97.12 91 LEU A N 1
ATOM 713 C CA . LEU A 1 91 ? -2.243 3.136 4.444 1.00 97.12 91 LEU A CA 1
ATOM 714 C C . LEU A 1 91 ? -1.702 2.274 5.579 1.00 97.12 91 LEU A C 1
ATOM 716 O O . LEU A 1 91 ? -1.869 1.052 5.552 1.00 97.12 91 LEU A O 1
ATOM 720 N N . ALA A 1 92 ? -1.153 2.914 6.605 1.00 96.69 92 ALA A N 1
ATOM 721 C CA . ALA A 1 92 ? -0.929 2.271 7.889 1.00 96.69 92 ALA A CA 1
ATOM 722 C C . ALA A 1 92 ? -2.170 2.489 8.763 1.00 96.69 92 ALA A C 1
ATOM 724 O O . ALA A 1 92 ? -2.583 3.626 8.997 1.00 96.69 92 ALA A O 1
ATOM 725 N N . ILE A 1 93 ? -2.784 1.399 9.231 1.00 96.75 93 ILE A N 1
ATOM 726 C CA . ILE A 1 93 ? -3.899 1.458 10.182 1.00 96.75 93 ILE A CA 1
ATOM 727 C C . ILE A 1 93 ? -3.401 0.980 11.538 1.00 96.75 93 ILE A C 1
ATOM 729 O O . ILE A 1 93 ? -2.968 -0.165 11.682 1.00 96.75 93 ILE A O 1
ATOM 733 N N . ILE A 1 94 ? -3.473 1.868 12.524 1.00 97.69 94 ILE A N 1
ATOM 734 C CA . ILE A 1 94 ? -3.141 1.573 13.912 1.00 97.69 94 ILE A CA 1
ATOM 735 C C . ILE A 1 94 ? -4.442 1.251 14.634 1.00 97.69 94 ILE A C 1
ATOM 737 O O . ILE A 1 94 ? -5.393 2.038 14.608 1.00 97.69 94 ILE A O 1
ATOM 741 N N . VAL A 1 95 ? -4.495 0.060 15.226 1.00 97.94 95 VAL A N 1
ATOM 742 C CA . VAL A 1 95 ? -5.695 -0.453 15.879 1.00 97.94 95 VAL A CA 1
ATOM 743 C C . VAL A 1 95 ? -5.395 -1.016 17.256 1.00 97.94 95 VAL A C 1
ATOM 745 O O . VAL A 1 95 ? -4.349 -1.630 17.488 1.00 97.94 95 VAL A O 1
ATOM 748 N N . SER A 1 96 ? -6.384 -0.909 18.131 1.00 97.88 96 SER A N 1
ATOM 749 C CA . SER A 1 96 ? -6.410 -1.535 19.441 1.00 97.88 96 SER A CA 1
ATOM 750 C C . SER A 1 96 ? -7.561 -2.537 19.512 1.00 97.88 96 SER A C 1
ATOM 752 O O . SER A 1 96 ? -8.595 -2.392 18.856 1.00 97.88 96 SER A O 1
ATOM 754 N N . LYS A 1 97 ? -7.376 -3.612 20.285 1.00 95.19 97 LYS A N 1
ATOM 755 C CA . LYS A 1 97 ? -8.451 -4.564 20.575 1.00 95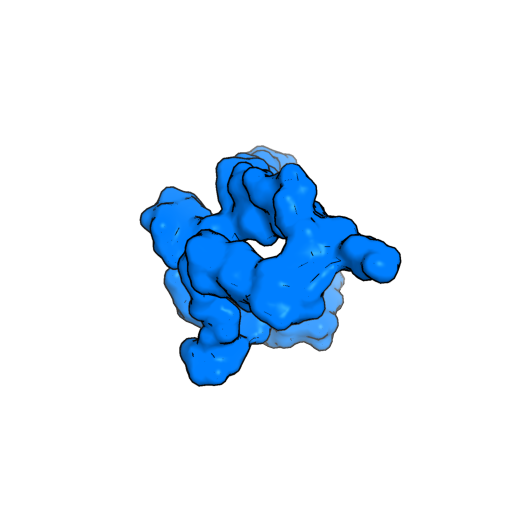.19 97 LYS A CA 1
ATOM 756 C C . LYS A 1 97 ? -9.053 -4.207 21.935 1.00 95.19 97 LYS A C 1
ATOM 758 O O . LYS A 1 97 ? -8.333 -4.321 22.930 1.00 95.19 97 LYS A O 1
ATOM 763 N N . PRO A 1 98 ? -10.324 -3.776 21.996 1.00 87.69 98 PRO A N 1
ATOM 764 C CA . PRO A 1 98 ? -11.011 -3.574 23.264 1.00 87.69 98 PRO A CA 1
ATOM 765 C C . PRO A 1 98 ? -11.027 -4.876 24.078 1.00 87.69 98 PRO A C 1
ATOM 767 O O . PRO A 1 98 ? -11.089 -5.966 23.501 1.00 87.69 98 PRO A O 1
ATOM 770 N N . ALA A 1 99 ? -10.916 -4.745 25.402 1.00 81.25 99 ALA A N 1
ATOM 771 C CA . ALA A 1 99 ? -10.951 -5.866 26.342 1.00 81.25 99 ALA A CA 1
ATOM 772 C C . ALA A 1 99 ? -12.327 -6.545 26.397 1.00 81.25 99 ALA A C 1
ATOM 774 O O . ALA A 1 99 ? -13.343 -5.827 26.253 1.00 81.25 99 ALA A O 1
#

pLDDT: mean 92.06, std 6.08, range [76.69, 98.25]

Sequence (99 aa):
NYPLPWAVAPETSHLVDRDTLKTLFADAGFHIDEVIDETGEHVELAMQRASSGIIPSPVQRQVNEIVLGTEFVQRRKNYIRSLSEGRLASLAIIVSKPA

Mean predicted aligned error: 4.3 Å

Solvent-accessible surface area (backbone atoms only — not comparable to full-atom values): 5866 Å² total; per-residue (Å²): 94,80,39,35,76,87,20,82,46,74,94,61,49,87,81,71,54,74,66,59,51,51,48,56,43,45,77,73,60,35,44,77,77,45,78,45,79,47,37,64,59,56,43,50,54,52,49,53,50,70,71,62,74,73,71,78,50,74,65,59,50,49,52,46,28,71,77,59,34,91,54,36,70,59,12,48,50,23,44,47,52,18,36,74,70,70,75,41,81,44,70,53,74,42,68,46,71,75,132

Foldseek 3Di:
DDDALQHNDPVRDPDDDPVVVVVVCVVVQKDFPDKDFCLVVLLVVVVCVVPVPDDDDPVRVVVCCVVRNVCNVVNSVVVSVCSVVVVDIDMDTDIDHDD

Nearest PDB structures (foldseek):
  5gm2-assembly3_O  TM=5.469E-01  e=2.500E-01  Streptomyces blastmyceticus
  5gm2-assembly3_R  TM=5.055E-01  e=1.563E-01  Streptomyces blastmyceticus
  4kri-assembly3_C  TM=6.375E-01  e=7.307E-01  Haemonchus contortus
  1tpy-assembly1_A  TM=5.877E-01  e=6.833E-01  Mycobacterium tuberculosis
  4ine-assembly1_B  TM=5.328E-01  e=2.612E+00  Caenorhabditis elegans

Radius of gyration: 16.37 Å; Cα contacts (8 Å, |Δi|>4): 96; chains: 1; bounding box: 42×26×39 Å

Secondary structure (DSSP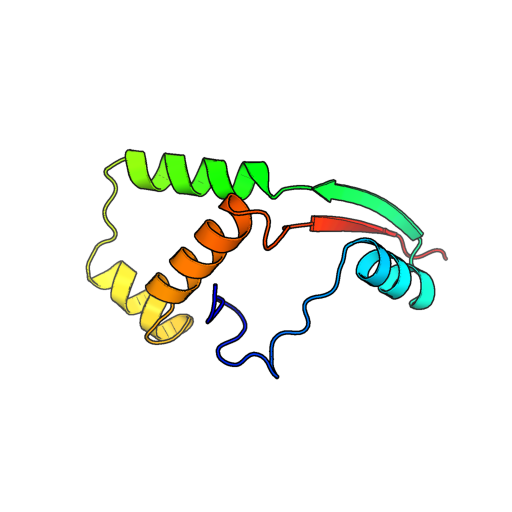, 8-state):
--SBTTBSSGGG-----HHHHHHHHHHTT-EEEEEEE-HHHHHHHHHHHHHT--PPPHHHHHHHHHHH-TTHHHHHHHHHHHHHTTS---EEEEEE---